Protein AF-A0A2V9TYP1-F1 (afdb_monomer)

Mean predicted aligned error: 14.92 Å

Sequence (91 aa):
MQPKNKPEQEDCRKYAWTRIVRTAVSGSLVTFILVGYAHGQEASEYQVKAAYLYNFAKSAQWPPQILQDGTAPLVIGIFGGDEDFVDILKD

Radius of gyration: 31.79 Å; Cα contacts (8 Å, |Δi|>4): 13; chains: 1; bounding box: 103×21×31 Å

pLDDT: mean 76.1, std 14.1, range [48.5, 93.69]

Secondary structure (DSSP, 8-state):
------SHHHHHHHHHHHHHHHHHHHHHHHHHHHHTT-------HHHHHHHHHHHHHHHS---TTTS-TTTSPP----SS--HHHHHHHH-

Structure (mmCIF, N/CA/C/O backbone):
data_AF-A0A2V9TYP1-F1
#
_entry.id   AF-A0A2V9TYP1-F1
#
loop_
_atom_site.group_PDB
_atom_site.id
_atom_site.type_symbol
_atom_site.label_atom_id
_atom_site.label_alt_id
_atom_site.label_comp_id
_atom_site.label_asym_id
_atom_site.label_entity_id
_atom_site.label_seq_id
_atom_site.pdbx_PDB_ins_code
_atom_site.Cartn_x
_atom_site.Cartn_y
_atom_site.Cartn_z
_atom_site.occupancy
_atom_sit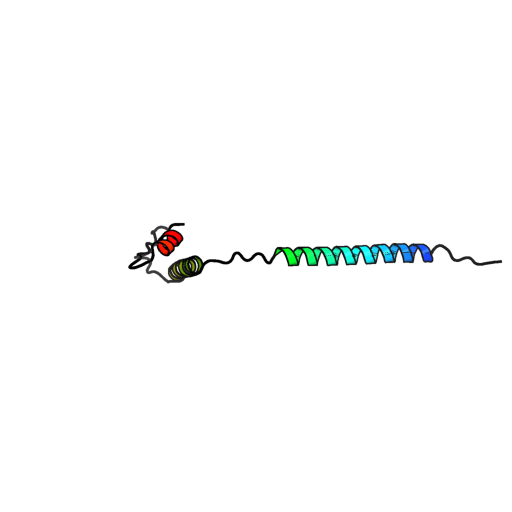e.B_iso_or_equiv
_atom_site.auth_seq_id
_atom_site.auth_comp_id
_atom_site.auth_asym_id
_atom_site.auth_atom_id
_atom_site.pdbx_PDB_model_num
ATOM 1 N N . MET A 1 1 ? 84.849 3.559 -2.927 1.00 50.81 1 MET A N 1
ATOM 2 C CA . MET A 1 1 ? 84.024 4.758 -2.668 1.00 50.81 1 MET A CA 1
ATOM 3 C C . MET A 1 1 ? 82.903 4.801 -3.707 1.00 50.81 1 MET A C 1
ATOM 5 O O . MET A 1 1 ? 83.178 5.175 -4.832 1.00 50.81 1 MET A O 1
ATOM 9 N N . GLN A 1 2 ? 81.704 4.308 -3.382 1.00 48.50 2 GLN A N 1
ATOM 10 C CA . GLN A 1 2 ? 80.432 4.479 -4.116 1.00 48.50 2 GLN A CA 1
ATOM 11 C C . GLN A 1 2 ? 79.290 4.015 -3.181 1.00 48.50 2 GLN A C 1
ATOM 13 O O . GLN A 1 2 ? 79.572 3.309 -2.209 1.00 48.50 2 GLN A O 1
ATOM 18 N N . PRO A 1 3 ? 78.049 4.495 -3.353 1.00 50.69 3 PRO A N 1
ATOM 19 C CA . PRO A 1 3 ? 77.387 5.262 -2.316 1.00 50.69 3 PRO A CA 1
ATOM 20 C C . PRO A 1 3 ? 76.395 4.424 -1.512 1.00 50.69 3 PRO A C 1
ATOM 22 O O . PRO A 1 3 ? 75.685 3.554 -2.013 1.00 50.69 3 PRO A O 1
ATOM 25 N N . LYS A 1 4 ? 76.338 4.746 -0.224 1.00 56.97 4 LYS A N 1
ATOM 26 C CA . LYS A 1 4 ? 75.334 4.281 0.723 1.00 56.97 4 LYS A CA 1
ATOM 27 C C . LYS A 1 4 ? 74.033 5.024 0.444 1.00 56.97 4 LYS A C 1
ATOM 29 O O . LYS A 1 4 ? 73.999 6.219 0.683 1.00 56.97 4 LYS A O 1
ATOM 34 N N . ASN A 1 5 ? 73.013 4.322 -0.052 1.00 64.62 5 ASN A N 1
ATOM 35 C CA . ASN A 1 5 ? 71.589 4.658 0.093 1.00 64.62 5 ASN A CA 1
ATOM 36 C C . ASN A 1 5 ? 70.736 3.453 -0.339 1.00 64.62 5 ASN A C 1
ATOM 38 O O . ASN A 1 5 ? 70.396 3.312 -1.510 1.00 64.62 5 ASN A O 1
ATOM 42 N N . LYS A 1 6 ? 70.421 2.548 0.597 1.00 56.75 6 LYS A N 1
ATOM 43 C CA . LYS A 1 6 ? 69.423 1.484 0.375 1.00 56.75 6 LYS A CA 1
ATOM 44 C C . LYS A 1 6 ? 68.814 0.962 1.688 1.00 56.75 6 LYS A C 1
ATOM 46 O O . LYS A 1 6 ? 69.113 -0.148 2.113 1.00 56.75 6 LYS A O 1
ATOM 51 N N . PRO A 1 7 ? 68.049 1.807 2.394 1.00 54.91 7 PRO A N 1
ATOM 52 C CA . PRO A 1 7 ? 66.835 1.287 3.038 1.00 54.91 7 PRO A CA 1
ATOM 53 C C . PRO A 1 7 ? 65.571 2.110 2.726 1.00 54.91 7 PRO A C 1
ATOM 55 O O . PRO A 1 7 ? 64.492 1.547 2.599 1.00 54.91 7 PRO A O 1
ATOM 58 N N . GLU A 1 8 ? 65.696 3.416 2.479 1.00 56.47 8 GLU A N 1
ATOM 59 C CA . GLU A 1 8 ? 64.550 4.337 2.358 1.00 56.47 8 GLU A CA 1
ATOM 60 C C . GLU A 1 8 ? 63.700 4.118 1.085 1.00 56.47 8 GLU A C 1
ATOM 62 O O . GLU A 1 8 ? 62.484 4.307 1.070 1.00 56.47 8 GLU A O 1
ATOM 67 N N . GLN A 1 9 ? 64.328 3.644 0.006 1.00 57.03 9 GLN A N 1
ATOM 68 C CA . GLN A 1 9 ? 63.679 3.463 -1.297 1.00 57.03 9 GLN A CA 1
ATOM 69 C C . GLN A 1 9 ? 62.736 2.244 -1.345 1.00 57.03 9 GLN A C 1
ATOM 71 O O . GLN A 1 9 ? 61.765 2.233 -2.105 1.00 57.03 9 GLN A O 1
ATOM 76 N N . GLU A 1 10 ? 63.004 1.206 -0.548 1.00 60.84 10 GLU A N 1
ATOM 77 C CA . GLU A 1 10 ? 62.174 -0.006 -0.527 1.00 60.84 10 GLU A CA 1
ATOM 78 C C . GLU A 1 10 ? 60.906 0.179 0.307 1.00 60.84 10 GLU A C 1
ATOM 80 O O . GLU A 1 10 ? 59.853 -0.354 -0.056 1.00 60.84 10 GLU A O 1
ATOM 85 N N . ASP A 1 11 ? 60.985 0.976 1.371 1.00 64.69 11 ASP A N 1
ATOM 86 C CA . ASP A 1 11 ? 59.862 1.233 2.268 1.00 64.69 11 ASP A CA 1
ATOM 87 C C . ASP A 1 11 ? 58.843 2.185 1.635 1.00 64.69 11 ASP A C 1
ATOM 89 O O . ASP A 1 11 ? 57.652 1.879 1.650 1.00 64.69 11 ASP A O 1
ATOM 93 N N . CYS A 1 12 ? 59.280 3.244 0.940 1.00 56.53 12 CYS A N 1
ATOM 94 C CA . CYS A 1 12 ? 58.385 4.101 0.149 1.00 56.53 12 CYS A CA 1
ATOM 95 C C . CYS A 1 12 ? 57.626 3.320 -0.936 1.00 56.53 12 CYS A C 1
ATOM 97 O O . CYS A 1 12 ? 56.437 3.554 -1.148 1.00 56.53 12 CYS A O 1
ATOM 99 N N . ARG A 1 13 ? 58.275 2.347 -1.592 1.00 64.19 13 ARG A N 1
ATOM 100 C CA . ARG A 1 13 ? 57.649 1.504 -2.626 1.00 64.19 13 ARG A CA 1
ATOM 101 C C . ARG A 1 13 ? 56.595 0.562 -2.040 1.00 64.19 13 ARG A C 1
ATOM 103 O O . ARG A 1 13 ? 55.519 0.426 -2.617 1.00 64.19 13 ARG A O 1
ATOM 110 N N . LYS A 1 14 ? 56.874 -0.053 -0.885 1.00 65.62 14 LYS A N 1
ATOM 111 C CA . LYS A 1 14 ? 55.918 -0.914 -0.168 1.00 65.62 14 LYS A CA 1
ATOM 112 C C . LYS A 1 14 ? 54.742 -0.097 0.367 1.00 65.62 14 LYS A C 1
ATOM 114 O O . LYS A 1 14 ? 53.597 -0.469 0.145 1.00 65.62 14 LYS A O 1
ATOM 119 N N . TYR A 1 15 ? 55.013 1.051 0.988 1.00 61.78 15 TYR A N 1
ATOM 120 C CA . TYR A 1 15 ? 53.986 1.924 1.558 1.00 61.78 15 TYR A CA 1
ATOM 121 C C . TYR A 1 15 ? 53.090 2.551 0.477 1.00 61.78 15 TYR A C 1
ATOM 123 O O . TYR A 1 15 ? 51.877 2.651 0.661 1.00 61.78 15 TYR A O 1
ATOM 131 N N . ALA A 1 16 ? 53.657 2.911 -0.680 1.00 65.62 16 ALA A N 1
ATOM 132 C CA . ALA A 1 16 ? 52.902 3.382 -1.840 1.00 65.62 16 ALA A CA 1
ATOM 133 C C . ALA A 1 16 ? 51.993 2.288 -2.424 1.00 65.62 16 ALA A C 1
ATOM 135 O O . ALA A 1 16 ? 50.831 2.559 -2.727 1.00 65.62 16 ALA A O 1
ATOM 136 N N . TRP A 1 17 ? 52.475 1.044 -2.516 1.00 64.50 17 TRP A N 1
ATOM 137 C CA . TRP A 1 17 ? 51.688 -0.078 -3.035 1.00 64.50 17 TRP A CA 1
ATOM 138 C C . TRP A 1 17 ? 50.521 -0.438 -2.103 1.00 64.50 17 TRP A C 1
ATOM 140 O O . TRP A 1 17 ? 49.386 -0.568 -2.557 1.00 64.50 17 TRP A O 1
ATOM 150 N N . THR A 1 18 ? 50.742 -0.459 -0.783 1.00 63.44 18 THR A N 1
ATOM 151 C CA . THR A 1 18 ? 49.674 -0.698 0.205 1.00 63.44 18 THR A CA 1
ATOM 152 C C . THR A 1 18 ? 48.618 0.413 0.206 1.00 63.44 18 THR A C 1
ATOM 154 O O . THR A 1 18 ? 47.437 0.139 0.422 1.00 63.44 18 THR A O 1
ATOM 157 N N . ARG A 1 19 ? 49.010 1.669 -0.064 1.00 59.91 19 ARG A N 1
ATOM 158 C CA . ARG A 1 19 ? 48.075 2.802 -0.185 1.00 59.91 19 ARG A CA 1
ATOM 159 C C . ARG A 1 19 ? 47.210 2.706 -1.439 1.00 59.91 19 ARG A C 1
ATOM 161 O O . ARG A 1 19 ? 46.004 2.8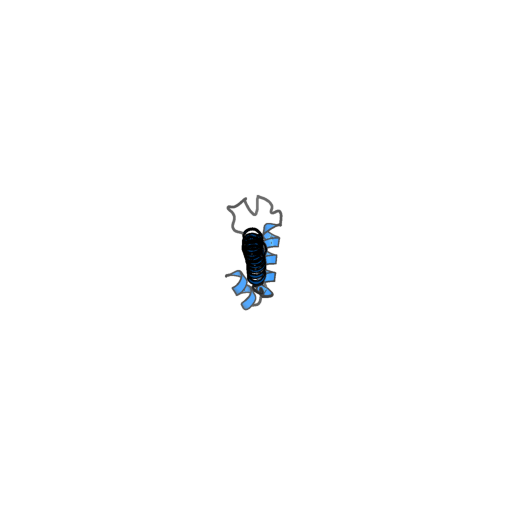91 -1.321 1.00 59.91 19 ARG A O 1
ATOM 168 N N . ILE A 1 20 ? 47.798 2.368 -2.588 1.00 63.16 20 ILE A N 1
ATOM 169 C CA . ILE A 1 20 ? 47.072 2.234 -3.862 1.00 63.16 20 ILE A CA 1
ATOM 170 C C . ILE A 1 20 ? 46.091 1.055 -3.816 1.00 63.16 20 ILE A C 1
ATOM 172 O O . ILE A 1 20 ? 44.941 1.195 -4.228 1.00 63.16 20 ILE A O 1
ATOM 176 N N . VAL A 1 21 ? 46.504 -0.086 -3.251 1.00 64.69 21 VAL A N 1
ATOM 177 C CA . VAL A 1 21 ? 45.630 -1.262 -3.101 1.00 64.69 21 VAL A CA 1
ATOM 178 C C . VAL A 1 21 ? 44.466 -0.962 -2.149 1.00 64.69 21 VAL A C 1
ATOM 180 O O . VAL A 1 21 ? 43.324 -1.285 -2.464 1.00 64.69 21 VAL A O 1
ATOM 183 N N . ARG A 1 22 ? 44.703 -0.269 -1.023 1.00 59.44 22 ARG A N 1
ATOM 184 C CA . ARG A 1 22 ? 43.627 0.130 -0.092 1.00 59.44 22 ARG A CA 1
ATOM 185 C C . ARG A 1 22 ? 42.611 1.082 -0.718 1.00 59.44 22 ARG A C 1
ATOM 187 O O . ARG A 1 22 ? 41.419 0.885 -0.505 1.00 59.44 22 ARG A O 1
ATOM 194 N N . THR A 1 23 ? 43.054 2.089 -1.473 1.00 60.53 23 THR A N 1
ATOM 195 C CA . THR A 1 23 ? 42.132 3.039 -2.120 1.00 60.53 23 THR A CA 1
ATOM 196 C C . THR A 1 23 ? 41.360 2.399 -3.272 1.00 60.53 23 THR A C 1
ATOM 198 O O . THR A 1 23 ? 40.189 2.713 -3.469 1.00 60.53 23 THR A O 1
ATOM 201 N N . ALA A 1 24 ? 41.978 1.467 -4.004 1.00 62.50 24 ALA A N 1
ATOM 202 C CA . ALA A 1 24 ? 41.307 0.725 -5.069 1.00 62.50 24 ALA A CA 1
ATOM 203 C C . ALA A 1 24 ? 40.230 -0.230 -4.520 1.00 62.50 24 ALA A C 1
ATOM 205 O O . ALA A 1 24 ? 39.126 -0.286 -5.058 1.00 62.50 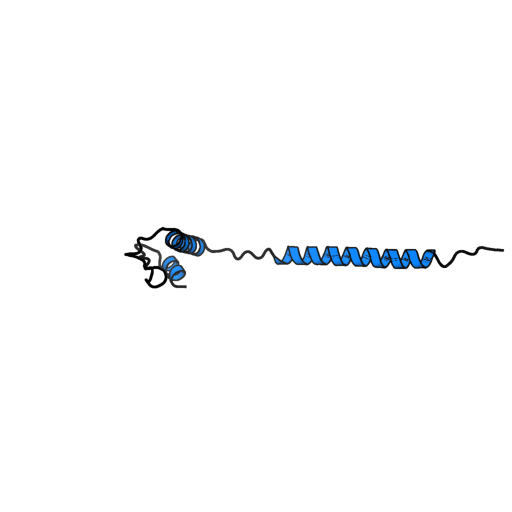24 ALA A O 1
ATOM 206 N N . VAL A 1 25 ? 40.508 -0.929 -3.413 1.00 63.19 25 VAL A N 1
ATOM 207 C CA . VAL A 1 25 ? 39.542 -1.834 -2.765 1.00 63.19 25 VAL A CA 1
ATOM 208 C C . VAL A 1 25 ? 38.354 -1.065 -2.179 1.00 63.19 25 VAL A C 1
ATOM 210 O O . VAL A 1 25 ? 37.213 -1.488 -2.362 1.00 63.19 25 VAL A O 1
ATOM 213 N N .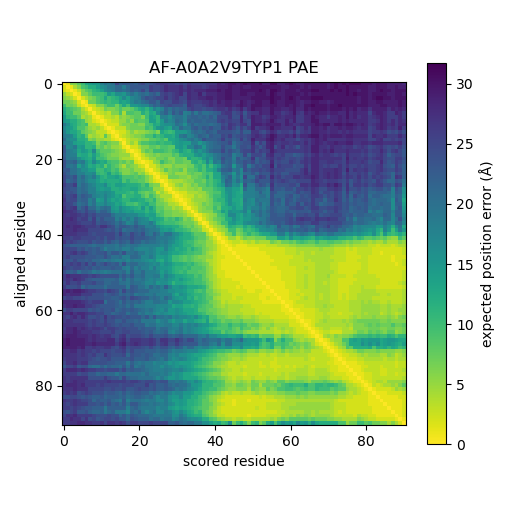 SER A 1 26 ? 38.583 0.088 -1.535 1.00 63.16 26 SER A N 1
ATOM 214 C CA . SER A 1 26 ? 37.485 0.905 -0.998 1.00 63.16 26 SER A CA 1
ATOM 215 C C . SER A 1 26 ? 36.625 1.529 -2.097 1.00 63.16 26 SER A C 1
ATOM 217 O O . SER A 1 26 ? 35.407 1.576 -1.957 1.00 63.16 26 SER A O 1
ATOM 219 N N . GLY A 1 27 ? 37.241 1.981 -3.197 1.00 63.59 27 GLY A N 1
ATOM 220 C CA . GLY A 1 27 ? 36.508 2.491 -4.358 1.00 63.59 27 GLY A CA 1
ATOM 221 C C . GLY A 1 27 ? 35.632 1.410 -4.995 1.00 63.59 27 GLY A C 1
ATOM 222 O O . GLY A 1 27 ? 34.455 1.645 -5.245 1.00 63.59 27 GLY A O 1
ATOM 223 N N . SER A 1 28 ? 36.180 0.202 -5.154 1.00 66.25 28 SER A N 1
ATOM 224 C CA . SER A 1 28 ? 35.467 -0.947 -5.723 1.00 66.25 28 SER A CA 1
ATOM 225 C C . SER A 1 28 ? 34.258 -1.366 -4.874 1.00 66.25 28 SER A C 1
ATOM 227 O O . SER A 1 28 ? 33.172 -1.571 -5.410 1.00 66.25 28 SER A O 1
ATOM 229 N N . LEU A 1 29 ? 34.390 -1.400 -3.541 1.00 66.81 29 LEU A N 1
ATOM 230 C CA . LEU A 1 29 ? 33.287 -1.756 -2.639 1.00 66.81 29 LEU A CA 1
ATOM 231 C C . LEU A 1 29 ? 32.101 -0.779 -2.743 1.00 66.81 29 LEU A C 1
ATOM 233 O O . LEU A 1 29 ? 30.953 -1.212 -2.782 1.00 66.81 29 LEU A O 1
ATOM 237 N N . VAL A 1 30 ? 32.368 0.527 -2.840 1.00 69.62 30 VAL A N 1
ATOM 238 C CA . VAL A 1 30 ? 31.317 1.546 -3.023 1.00 69.62 30 VAL A CA 1
ATOM 239 C C . VAL A 1 30 ? 30.626 1.386 -4.380 1.00 69.62 30 VAL A C 1
ATOM 241 O O . VAL A 1 30 ? 29.406 1.509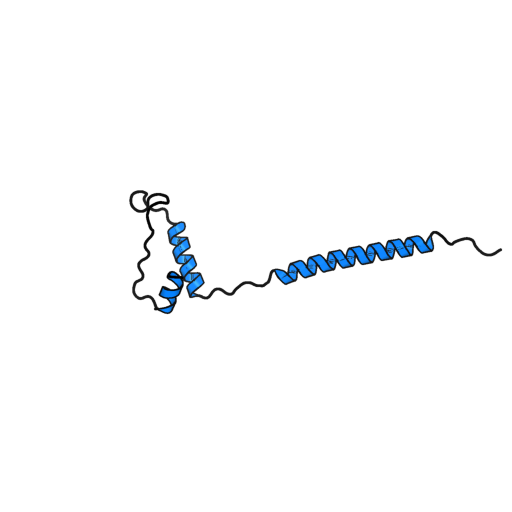 -4.466 1.00 69.62 30 VAL A O 1
ATOM 244 N N . THR A 1 31 ? 31.372 1.055 -5.437 1.00 64.31 31 THR A N 1
ATOM 245 C CA . THR A 1 31 ? 30.795 0.806 -6.767 1.00 64.31 31 THR A CA 1
ATOM 246 C C . THR A 1 31 ? 29.903 -0.440 -6.791 1.00 64.31 31 THR A C 1
ATOM 248 O O . THR A 1 31 ? 28.816 -0.387 -7.360 1.00 64.31 31 THR A O 1
ATOM 251 N N . PHE A 1 32 ? 30.298 -1.531 -6.128 1.00 65.50 32 PHE A N 1
ATOM 252 C CA . PHE A 1 32 ? 29.463 -2.736 -6.017 1.00 65.50 32 PHE A CA 1
ATOM 253 C C . PHE A 1 32 ? 28.172 -2.494 -5.230 1.00 65.50 32 PHE A C 1
ATOM 255 O O . PHE A 1 32 ? 27.118 -3.001 -5.606 1.00 65.50 32 PHE A O 1
ATOM 262 N N . ILE A 1 33 ? 28.246 -1.686 -4.171 1.00 68.06 33 ILE A N 1
ATOM 263 C CA . ILE A 1 33 ? 27.083 -1.300 -3.371 1.00 68.06 33 ILE A CA 1
ATOM 264 C C . ILE A 1 33 ? 26.088 -0.499 -4.231 1.00 68.06 33 ILE A C 1
ATOM 266 O O . ILE A 1 33 ? 24.905 -0.810 -4.222 1.00 68.06 33 ILE A O 1
ATOM 270 N N . LEU A 1 34 ? 26.547 0.454 -5.051 1.00 61.38 34 LEU A N 1
ATOM 271 C CA . LEU A 1 34 ? 25.662 1.277 -5.893 1.00 61.38 34 LEU A CA 1
ATOM 272 C C . LEU A 1 34 ? 24.960 0.500 -7.022 1.00 61.38 34 LEU A C 1
ATOM 274 O O . LEU A 1 34 ? 23.813 0.807 -7.339 1.00 61.38 34 LEU A O 1
ATOM 278 N N . VAL A 1 35 ? 25.606 -0.512 -7.608 1.00 63.69 35 VAL A N 1
ATOM 279 C CA . VAL A 1 35 ? 25.013 -1.332 -8.686 1.00 63.69 35 VAL A CA 1
ATOM 280 C C . VAL A 1 35 ? 23.893 -2.249 -8.169 1.00 63.69 35 VAL A C 1
ATOM 282 O O . VAL A 1 35 ? 22.965 -2.559 -8.911 1.00 63.69 35 VAL A O 1
ATOM 285 N N . GLY A 1 36 ? 23.926 -2.643 -6.891 1.00 61.62 36 GLY A N 1
ATOM 286 C CA . GLY A 1 36 ? 22.940 -3.554 -6.296 1.00 61.62 36 GLY A CA 1
ATOM 287 C C . GLY A 1 36 ? 21.582 -2.936 -5.935 1.00 61.62 36 GLY A C 1
ATOM 288 O O . GLY A 1 36 ? 20.656 -3.680 -5.628 1.00 61.62 36 GLY A O 1
ATOM 289 N N . TYR A 1 37 ? 21.432 -1.606 -5.961 1.00 61.78 37 TYR A N 1
ATOM 290 C CA . TYR A 1 37 ? 20.196 -0.937 -5.515 1.00 61.78 37 TYR A CA 1
ATOM 291 C C . TYR A 1 37 ? 19.172 -0.656 -6.620 1.00 61.78 37 TYR A C 1
ATOM 293 O O . TYR A 1 37 ? 18.074 -0.192 -6.324 1.00 61.78 37 TYR A O 1
ATOM 301 N N . ALA A 1 38 ? 19.493 -0.922 -7.887 1.00 58.28 38 ALA A N 1
ATOM 302 C CA . ALA A 1 38 ? 18.672 -0.486 -9.019 1.00 58.28 38 ALA A CA 1
ATOM 303 C C . ALA A 1 38 ? 17.705 -1.557 -9.560 1.00 58.28 38 ALA A C 1
ATOM 305 O O . ALA A 1 38 ? 17.401 -1.565 -10.748 1.00 58.28 38 ALA A O 1
ATOM 306 N N . HIS A 1 39 ? 17.204 -2.458 -8.712 1.00 60.00 39 HIS A N 1
ATOM 307 C CA . HIS A 1 39 ? 16.099 -3.355 -9.067 1.00 60.00 39 HIS A CA 1
ATOM 308 C C . HIS A 1 39 ? 14.806 -2.842 -8.424 1.00 60.00 39 HIS A C 1
ATOM 310 O O . HIS A 1 39 ? 14.357 -3.338 -7.394 1.00 60.00 39 HIS A O 1
ATOM 316 N N . GLY A 1 40 ? 14.226 -1.799 -9.018 1.00 62.59 40 GLY A N 1
ATOM 317 C CA . GLY A 1 40 ? 12.844 -1.426 -8.737 1.00 62.59 40 GLY A CA 1
ATOM 318 C C . GLY A 1 40 ? 11.928 -2.398 -9.468 1.00 62.59 40 GLY A C 1
ATOM 319 O O . GLY A 1 40 ? 11.969 -2.466 -10.693 1.00 62.59 40 GLY A O 1
ATOM 320 N N . GLN A 1 41 ? 11.138 -3.176 -8.735 1.00 71.12 41 GLN A N 1
ATOM 321 C CA . GLN A 1 41 ? 10.101 -3.998 -9.348 1.00 71.12 41 GLN A CA 1
ATOM 322 C C . GLN A 1 41 ? 9.031 -3.047 -9.896 1.00 71.12 41 GLN A C 1
ATOM 324 O O . GLN A 1 41 ? 8.444 -2.282 -9.129 1.00 71.12 41 GLN A O 1
ATOM 329 N N . GLU A 1 42 ? 8.829 -3.036 -11.214 1.00 82.25 42 GLU A N 1
ATOM 330 C CA . GLU A 1 42 ? 7.772 -2.226 -11.818 1.00 82.25 42 GLU A CA 1
ATOM 331 C C . GLU A 1 42 ? 6.421 -2.760 -11.338 1.00 82.25 42 GLU A C 1
ATOM 333 O O . GLU A 1 42 ? 6.036 -3.890 -11.638 1.00 82.25 42 GLU A O 1
ATOM 338 N N . ALA A 1 43 ? 5.724 -1.956 -10.536 1.00 87.44 43 ALA A N 1
ATOM 339 C CA . ALA A 1 43 ? 4.360 -2.256 -10.142 1.00 87.44 43 ALA A CA 1
ATOM 340 C C . ALA A 1 43 ? 3.435 -1.999 -11.334 1.00 87.44 43 ALA A C 1
ATOM 342 O O . ALA A 1 43 ? 3.532 -0.963 -11.996 1.00 87.44 43 ALA A O 1
ATOM 343 N N . SER A 1 44 ? 2.514 -2.926 -11.585 1.00 92.25 44 SER A N 1
ATOM 344 C CA . SER A 1 44 ? 1.462 -2.711 -12.576 1.00 92.25 44 SER A CA 1
ATOM 345 C C . SER A 1 44 ? 0.562 -1.539 -12.173 1.00 92.25 44 SER A C 1
ATOM 347 O O . SER A 1 44 ? 0.433 -1.194 -10.995 1.00 92.25 44 SER A O 1
ATOM 349 N N . GLU A 1 45 ? -0.126 -0.949 -13.150 1.00 92.44 45 GLU A N 1
ATOM 350 C CA . GLU A 1 45 ? -1.091 0.124 -12.899 1.00 92.44 45 GLU A CA 1
ATOM 351 C C . GLU A 1 45 ? -2.156 -0.283 -11.865 1.00 92.44 45 GLU A C 1
ATOM 353 O O . GLU A 1 45 ? -2.504 0.506 -10.984 1.00 92.44 45 GLU A O 1
ATOM 358 N N . TYR A 1 46 ? -2.640 -1.527 -11.929 1.00 93.62 46 TYR A N 1
ATOM 359 C CA . TYR A 1 46 ? -3.623 -2.061 -10.986 1.00 93.62 46 TYR A CA 1
ATOM 360 C C . TYR A 1 46 ? -3.063 -2.211 -9.573 1.00 93.62 46 TYR A C 1
ATOM 362 O O . TYR A 1 46 ? -3.734 -1.806 -8.625 1.00 93.62 46 TYR A O 1
ATOM 370 N N . GLN A 1 47 ? -1.819 -2.667 -9.415 1.00 93.25 47 GLN A N 1
ATOM 371 C CA . GLN A 1 47 ? -1.161 -2.707 -8.104 1.00 93.25 47 GLN A CA 1
ATOM 372 C C . GLN A 1 47 ? -1.014 -1.306 -7.505 1.00 93.25 47 GLN A C 1
ATOM 374 O O . GLN A 1 47 ? -1.288 -1.098 -6.322 1.00 93.25 47 GLN A O 1
ATOM 379 N N . VAL A 1 48 ? -0.638 -0.320 -8.325 1.00 93.69 48 VAL A N 1
ATOM 380 C CA . VAL A 1 48 ? -0.541 1.075 -7.878 1.00 93.69 48 VAL A CA 1
ATOM 381 C C . VAL A 1 48 ? -1.913 1.585 -7.433 1.00 93.69 48 VAL A C 1
ATOM 383 O O . VAL A 1 48 ? -2.045 2.117 -6.331 1.00 93.69 48 VAL A O 1
ATOM 386 N N . LYS A 1 49 ? -2.958 1.384 -8.241 1.00 93.12 49 LYS A N 1
ATOM 387 C CA . LYS A 1 49 ? -4.333 1.798 -7.913 1.00 93.12 49 LYS A CA 1
ATOM 388 C C . LYS A 1 49 ? -4.869 1.125 -6.642 1.00 93.12 49 LYS A C 1
ATOM 390 O O . LYS A 1 49 ? -5.463 1.810 -5.809 1.00 93.12 49 LYS A O 1
ATOM 395 N N . ALA A 1 50 ? -4.626 -0.172 -6.460 1.00 92.81 50 ALA A N 1
ATOM 396 C CA . ALA A 1 50 ? -5.007 -0.910 -5.255 1.00 92.81 50 ALA A CA 1
ATOM 397 C C . ALA A 1 50 ? -4.309 -0.355 -4.001 1.00 92.81 50 ALA A C 1
ATOM 399 O O . ALA A 1 50 ? -4.958 -0.091 -2.985 1.00 92.81 50 ALA A O 1
ATOM 400 N N . ALA A 1 51 ? -3.006 -0.067 -4.094 1.00 93.06 51 ALA A N 1
ATOM 401 C CA . ALA A 1 51 ? -2.255 0.549 -3.003 1.00 93.06 51 ALA A CA 1
ATOM 402 C C . ALA A 1 51 ? -2.798 1.941 -2.634 1.00 93.06 51 ALA A C 1
ATOM 404 O O . ALA A 1 51 ? -2.878 2.287 -1.453 1.00 93.06 51 ALA A O 1
ATOM 405 N N . TYR A 1 52 ? -3.211 2.738 -3.624 1.00 93.38 52 TYR A N 1
ATOM 406 C CA . TYR A 1 52 ? -3.866 4.025 -3.376 1.00 93.38 52 TYR A CA 1
ATOM 407 C C . TYR A 1 52 ? -5.179 3.868 -2.609 1.00 93.38 52 TYR A C 1
ATOM 409 O O . TYR A 1 52 ? -5.393 4.587 -1.635 1.00 93.38 52 TYR A O 1
ATOM 417 N N . LEU A 1 53 ? -6.030 2.915 -2.995 1.00 92.31 53 LEU A N 1
ATOM 418 C CA . LEU A 1 53 ? -7.300 2.659 -2.313 1.00 92.31 53 LEU A CA 1
ATOM 419 C C . LEU A 1 53 ? -7.094 2.299 -0.833 1.00 92.31 53 LEU A C 1
ATOM 421 O O . LEU A 1 53 ? -7.748 2.873 0.041 1.00 92.31 53 LEU A O 1
ATOM 425 N N . TYR A 1 54 ? -6.130 1.419 -0.548 1.00 89.94 54 TYR A N 1
ATOM 426 C CA . TYR A 1 54 ? -5.756 1.067 0.821 1.00 89.94 54 TYR A CA 1
ATOM 427 C C . TYR A 1 54 ? -5.237 2.279 1.608 1.00 89.94 54 TYR A C 1
ATOM 429 O O . TYR A 1 54 ? -5.660 2.527 2.739 1.00 89.94 54 TYR A O 1
ATOM 437 N N . ASN A 1 55 ? -4.355 3.079 1.001 1.00 92.75 55 ASN A N 1
ATOM 438 C CA . ASN A 1 55 ? -3.808 4.271 1.644 1.00 92.75 55 ASN A CA 1
ATOM 439 C C . ASN A 1 55 ? -4.881 5.323 1.930 1.00 92.75 55 ASN A C 1
ATOM 441 O O . ASN A 1 55 ? -4.855 5.928 2.997 1.00 92.75 55 ASN A O 1
ATOM 445 N N . PHE A 1 56 ? -5.858 5.511 1.042 1.00 92.25 56 PHE A N 1
ATOM 446 C CA . PHE A 1 56 ? -6.975 6.416 1.306 1.00 92.25 56 PHE A CA 1
ATOM 447 C C . PHE A 1 56 ? -7.816 5.950 2.486 1.00 92.25 56 PHE A C 1
ATOM 449 O O . PHE A 1 56 ? -8.124 6.757 3.361 1.00 92.25 56 PHE A O 1
ATOM 456 N N . ALA A 1 57 ? -8.131 4.656 2.561 1.00 89.56 57 ALA A N 1
ATOM 457 C CA . ALA A 1 57 ? -8.867 4.128 3.699 1.00 89.56 57 ALA A CA 1
ATOM 458 C C . ALA A 1 57 ? -8.072 4.239 5.011 1.00 89.56 57 ALA A C 1
ATOM 460 O O . ALA A 1 57 ? -8.651 4.543 6.048 1.00 89.56 57 ALA A O 1
ATOM 461 N N . LYS A 1 58 ? -6.748 4.062 4.969 1.00 86.12 58 LYS A N 1
ATOM 462 C CA . LYS A 1 58 ? -5.864 4.229 6.133 1.00 86.12 58 LYS A CA 1
ATOM 463 C C . LYS A 1 58 ? -5.723 5.687 6.582 1.00 86.12 58 LYS A C 1
ATOM 465 O O . LYS A 1 58 ? -5.630 5.953 7.775 1.00 86.12 58 LYS A O 1
ATOM 470 N N . SER A 1 59 ? -5.624 6.619 5.639 1.00 90.00 59 SER A N 1
ATOM 471 C CA . SER A 1 59 ? -5.413 8.044 5.921 1.00 90.00 59 SER A CA 1
ATOM 472 C C . SER A 1 59 ? -6.705 8.797 6.228 1.00 90.00 59 SER A C 1
ATOM 474 O O . SER A 1 59 ? -6.647 9.929 6.707 1.00 90.00 59 SER A O 1
ATOM 476 N N . ALA A 1 60 ? -7.863 8.200 5.955 1.00 89.31 60 ALA A N 1
ATOM 477 C CA . ALA A 1 60 ? -9.147 8.756 6.338 1.00 89.31 60 ALA A CA 1
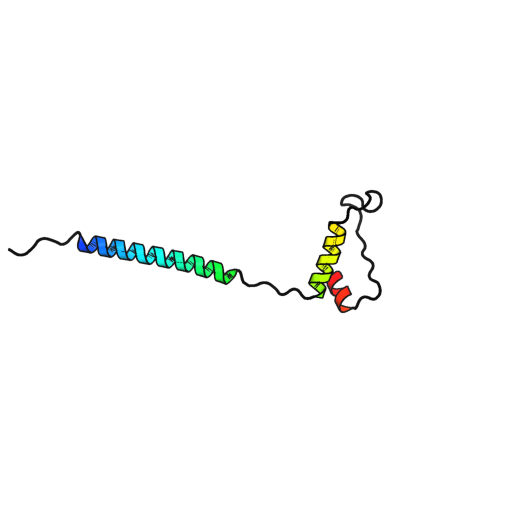ATOM 478 C C . ALA A 1 60 ? -9.355 8.670 7.857 1.00 89.31 60 ALA A C 1
ATOM 480 O O . ALA A 1 60 ? -9.086 7.650 8.489 1.00 89.31 60 ALA A O 1
ATOM 481 N N . GLN A 1 61 ? -9.895 9.740 8.441 1.00 89.50 61 GLN A N 1
ATOM 482 C CA . GLN A 1 61 ? -10.386 9.707 9.813 1.00 89.50 61 GLN A CA 1
ATOM 483 C C . GLN A 1 61 ? -11.792 9.103 9.816 1.00 89.50 61 GLN A C 1
ATOM 485 O O . GLN A 1 61 ? -12.757 9.758 9.419 1.00 89.50 61 GLN A O 1
ATOM 490 N N . TRP A 1 62 ? -11.915 7.863 10.280 1.00 88.00 62 TRP A N 1
ATOM 491 C CA . TRP A 1 62 ? -13.213 7.213 10.431 1.00 88.00 62 TRP A CA 1
ATOM 492 C C . TRP A 1 62 ? -13.854 7.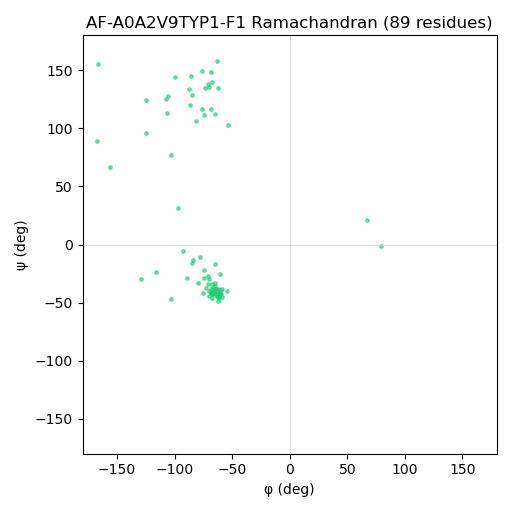569 11.776 1.00 88.00 62 TRP A C 1
ATOM 494 O O . TRP A 1 62 ? -13.149 7.706 12.782 1.00 88.00 62 TRP A O 1
ATOM 504 N N . PRO A 1 63 ? -15.189 7.713 11.839 1.00 88.44 63 PRO A N 1
ATOM 505 C CA . PRO A 1 63 ? -15.879 7.813 13.113 1.00 88.44 63 PRO A CA 1
ATOM 506 C C . PRO A 1 63 ? -15.684 6.518 13.922 1.00 88.44 63 PRO A C 1
ATOM 508 O O . PRO A 1 63 ? -15.902 5.430 13.380 1.00 88.44 63 PRO A O 1
ATOM 511 N N . PRO A 1 64 ? -15.376 6.603 15.228 1.00 85.06 64 PRO A N 1
ATOM 512 C CA . PRO A 1 64 ? -15.084 5.428 16.060 1.00 85.06 64 PRO A CA 1
ATOM 513 C C . PRO A 1 64 ? -16.289 4.488 16.232 1.00 85.06 64 PRO A C 1
ATOM 515 O O . PRO A 1 64 ? -16.144 3.332 16.616 1.00 85.06 64 PRO A O 1
ATOM 518 N N . GLN A 1 65 ? -17.498 4.975 15.942 1.00 87.12 65 GLN A N 1
ATOM 519 C CA . GLN A 1 65 ? -18.736 4.190 15.959 1.00 87.12 65 GLN A CA 1
ATOM 520 C C . GLN A 1 65 ? -18.850 3.237 14.759 1.00 87.12 65 GLN A C 1
ATOM 522 O O . GLN A 1 65 ? -19.617 2.282 14.822 1.00 87.12 65 GLN A O 1
ATOM 527 N N . ILE A 1 66 ? -18.128 3.521 13.668 1.00 85.75 66 ILE A N 1
ATOM 528 C CA . ILE A 1 66 ? -18.207 2.790 12.397 1.00 85.75 66 ILE A CA 1
ATOM 529 C C . ILE A 1 66 ? -17.013 1.849 12.244 1.00 85.75 66 ILE A C 1
ATOM 531 O O . ILE A 1 66 ? -17.192 0.679 11.919 1.00 85.75 66 ILE A O 1
ATOM 535 N N . LEU A 1 67 ? -15.805 2.348 12.511 1.00 86.00 67 LEU A N 1
ATOM 536 C CA . LEU A 1 67 ? -14.577 1.562 12.491 1.00 86.00 67 LEU A CA 1
ATOM 537 C C . LEU A 1 67 ? -13.896 1.724 13.849 1.00 86.00 67 LEU A C 1
ATOM 539 O O . LEU A 1 67 ? -13.231 2.725 14.103 1.00 86.00 67 LEU A O 1
ATOM 543 N N . GLN A 1 68 ? -14.135 0.764 14.742 1.00 79.19 68 GLN A N 1
ATOM 544 C CA . GLN A 1 68 ? -13.477 0.732 16.046 1.00 79.19 68 GLN A CA 1
ATOM 545 C C . GLN A 1 68 ? -11.986 0.448 15.867 1.00 79.19 68 GLN A C 1
ATOM 547 O O . GLN A 1 68 ? -11.612 -0.397 15.048 1.00 79.19 68 GLN A O 1
ATOM 552 N N . ASP A 1 69 ? -11.158 1.133 16.654 1.00 75.12 69 ASP A N 1
ATOM 553 C CA . ASP A 1 69 ? -9.701 1.072 16.571 1.00 75.12 69 ASP A CA 1
ATOM 554 C C . ASP A 1 69 ? -9.188 -0.378 16.646 1.00 75.12 69 ASP A C 1
ATOM 556 O O . ASP A 1 69 ? -9.126 -0.999 17.707 1.00 75.12 69 ASP A O 1
ATOM 560 N N . GLY A 1 70 ? -8.816 -0.924 15.484 1.00 69.56 70 GLY A N 1
ATOM 561 C CA . GLY A 1 70 ? -8.095 -2.191 15.344 1.00 69.56 70 GLY A CA 1
ATOM 562 C C . GLY A 1 70 ? -8.914 -3.481 15.457 1.00 69.56 70 GLY A C 1
ATOM 563 O O . GLY A 1 70 ? -8.330 -4.552 15.312 1.00 69.56 70 GLY A O 1
ATOM 564 N N . THR A 1 71 ? -10.228 -3.425 15.693 1.00 77.44 71 THR A N 1
ATOM 565 C CA . THR A 1 71 ? -11.068 -4.634 15.862 1.00 77.44 71 THR A CA 1
ATOM 566 C C . THR A 1 71 ? -12.139 -4.800 14.791 1.00 77.44 71 THR A C 1
ATOM 568 O O . THR A 1 71 ? -12.586 -5.920 14.542 1.00 77.44 71 THR A O 1
ATOM 571 N N . ALA A 1 72 ? -12.553 -3.708 14.147 1.00 84.81 72 ALA A N 1
ATOM 572 C CA . ALA A 1 72 ? -13.580 -3.744 13.118 1.00 84.81 72 ALA A CA 1
ATOM 573 C C . ALA A 1 72 ? -12.967 -4.023 11.729 1.00 84.81 72 ALA A C 1
ATOM 575 O O . ALA A 1 72 ? -11.971 -3.391 11.365 1.00 84.81 72 ALA A O 1
ATOM 576 N N . PRO A 1 73 ? -13.544 -4.940 10.930 1.00 86.56 73 PRO A N 1
ATOM 577 C CA . PRO A 1 73 ? -13.089 -5.171 9.565 1.00 86.56 73 PRO A CA 1
ATOM 578 C C . PRO A 1 73 ? -13.447 -3.981 8.663 1.00 86.56 73 PRO A C 1
ATOM 580 O O . PRO A 1 73 ? -14.577 -3.493 8.679 1.00 86.56 73 PRO A O 1
ATOM 583 N N . LEU A 1 74 ? -12.499 -3.549 7.828 1.00 86.12 74 LEU A N 1
ATOM 584 C CA . LEU A 1 74 ? -12.751 -2.602 6.743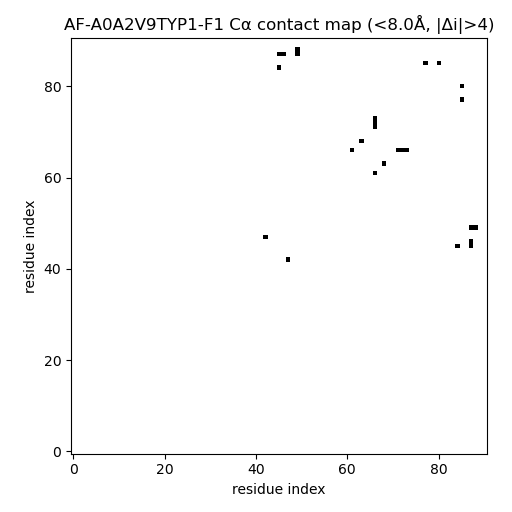 1.00 86.12 74 LEU A CA 1
ATOM 585 C C . LEU A 1 74 ? -13.205 -3.375 5.498 1.00 86.12 74 LEU A C 1
ATOM 587 O O . LEU A 1 74 ? -12.463 -4.207 4.981 1.00 86.12 74 LEU A O 1
ATOM 591 N N . VAL A 1 75 ? -14.408 -3.084 5.001 1.00 88.38 75 VAL A N 1
ATOM 592 C CA . VAL A 1 75 ? -14.968 -3.725 3.801 1.00 88.38 75 VAL A CA 1
ATOM 593 C C . VAL A 1 75 ? -14.960 -2.737 2.640 1.00 88.38 75 VAL A C 1
ATOM 595 O O . VAL A 1 75 ? -15.527 -1.651 2.740 1.00 88.38 75 VAL A O 1
ATOM 598 N N . ILE A 1 76 ? -14.343 -3.128 1.524 1.00 87.75 76 ILE A N 1
ATOM 599 C CA . ILE A 1 76 ? -14.279 -2.332 0.296 1.00 87.75 76 ILE A CA 1
ATOM 600 C C . ILE A 1 76 ? -15.211 -2.964 -0.740 1.00 87.75 76 ILE A C 1
ATOM 602 O O . ILE A 1 76 ? -14.981 -4.079 -1.199 1.00 87.75 76 ILE A O 1
ATOM 606 N N . GLY A 1 77 ? -16.280 -2.251 -1.096 1.00 89.94 77 GLY A N 1
ATOM 607 C CA . GLY A 1 77 ? -17.195 -2.660 -2.161 1.00 89.94 77 GLY A CA 1
ATOM 608 C C . GLY A 1 77 ? -16.692 -2.204 -3.528 1.00 89.94 77 GLY A C 1
ATOM 609 O O . GLY A 1 77 ? -16.408 -1.023 -3.715 1.00 89.94 77 GLY A O 1
ATOM 610 N N . ILE A 1 78 ? -16.617 -3.127 -4.488 1.00 88.94 78 ILE A N 1
ATOM 611 C CA . ILE A 1 78 ? -16.239 -2.836 -5.875 1.00 88.94 78 ILE A CA 1
ATOM 612 C C . ILE A 1 78 ? -17.501 -2.898 -6.735 1.00 88.94 78 ILE A C 1
ATOM 614 O O . ILE A 1 78 ? -18.231 -3.886 -6.701 1.00 88.94 78 ILE A O 1
ATOM 618 N N . PHE A 1 79 ? -17.757 -1.851 -7.518 1.00 91.62 79 PHE A N 1
ATOM 619 C CA . PHE A 1 79 ? -18.873 -1.804 -8.458 1.00 91.62 79 PHE A CA 1
ATOM 620 C C . PHE A 1 79 ? -18.359 -1.489 -9.863 1.00 91.62 79 PHE A C 1
ATOM 622 O O . PHE A 1 79 ? -17.677 -0.485 -10.052 1.00 91.62 79 PHE A O 1
ATOM 629 N N . GLY A 1 80 ? -18.680 -2.349 -10.836 1.00 87.69 80 GLY A N 1
ATOM 630 C CA . GLY A 1 80 ? -18.249 -2.184 -12.231 1.00 87.69 80 GLY A CA 1
ATOM 631 C C . GLY A 1 80 ? -16.740 -2.335 -12.462 1.00 87.69 80 GLY A C 1
ATOM 632 O O . GLY A 1 80 ? -16.231 -1.800 -13.443 1.00 87.69 80 GLY A O 1
ATOM 633 N N . GLY A 1 81 ? -16.023 -3.003 -11.553 1.00 81.06 81 GLY A N 1
ATOM 634 C CA . GLY A 1 81 ? -14.598 -3.300 -11.713 1.00 81.06 81 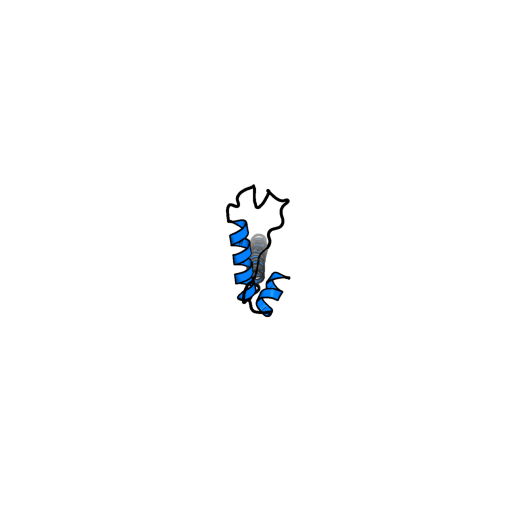GLY A CA 1
ATOM 635 C C . GLY A 1 81 ? -14.352 -4.448 -12.692 1.00 81.06 81 GLY A C 1
ATOM 636 O O . GLY A 1 81 ? -15.177 -5.353 -12.802 1.00 81.06 81 GLY A O 1
ATOM 637 N N . ASP A 1 82 ? -13.211 -4.391 -13.372 1.00 88.69 82 ASP A N 1
ATOM 638 C CA . ASP A 1 82 ? -12.683 -5.480 -14.197 1.00 88.69 82 ASP A CA 1
ATOM 639 C C . ASP A 1 82 ? -12.243 -6.670 -13.322 1.00 88.69 82 ASP A C 1
ATOM 641 O O . ASP A 1 82 ? -11.800 -6.465 -12.187 1.00 88.69 82 ASP A O 1
ATOM 645 N N . GLU A 1 83 ? -12.348 -7.896 -13.840 1.00 90.38 83 GLU A N 1
ATOM 646 C CA . GLU A 1 83 ? -11.990 -9.130 -13.125 1.00 90.38 83 GLU A CA 1
ATOM 647 C C . GLU A 1 83 ? -10.511 -9.115 -12.711 1.00 90.38 83 GLU A C 1
ATOM 649 O O . GLU A 1 83 ? -10.201 -9.368 -11.546 1.00 90.38 83 GLU A O 1
ATOM 654 N N . ASP A 1 84 ? -9.624 -8.667 -13.605 1.00 91.75 84 ASP A N 1
ATOM 655 C CA . ASP A 1 84 ? -8.183 -8.548 -13.347 1.00 91.75 84 ASP A CA 1
ATOM 656 C C . ASP A 1 84 ? -7.872 -7.594 -12.178 1.00 91.75 84 ASP A C 1
ATOM 658 O O . ASP A 1 84 ? -6.984 -7.844 -11.362 1.00 91.75 84 ASP A O 1
ATOM 662 N N . PHE A 1 85 ? -8.606 -6.481 -12.066 1.00 91.06 85 PHE A N 1
ATOM 663 C CA . PHE A 1 85 ? -8.417 -5.531 -10.966 1.00 91.06 85 PHE A CA 1
ATOM 664 C C . PHE A 1 85 ? -8.953 -6.086 -9.643 1.00 91.06 85 PHE A C 1
ATOM 666 O O . PHE A 1 85 ? -8.367 -5.854 -8.584 1.00 91.06 85 PHE A O 1
ATOM 673 N N . VAL A 1 86 ? -10.071 -6.814 -9.700 1.00 91.12 86 VAL A N 1
ATOM 674 C CA . VAL A 1 86 ? -10.658 -7.479 -8.534 1.00 91.12 86 VAL A CA 1
ATOM 675 C C . VAL A 1 86 ? -9.715 -8.552 -7.993 1.00 91.12 86 VAL A C 1
ATOM 677 O O . VAL A 1 86 ? -9.599 -8.676 -6.776 1.00 91.12 86 VAL A O 1
ATOM 680 N N . ASP A 1 87 ? -9.023 -9.292 -8.856 1.00 91.94 87 ASP A N 1
ATOM 681 C CA . ASP A 1 87 ? -8.069 -10.314 -8.423 1.00 91.94 87 ASP A CA 1
ATOM 682 C C . ASP A 1 87 ? -6.843 -9.704 -7.730 1.00 91.94 87 ASP A C 1
ATOM 684 O O . ASP A 1 87 ? -6.482 -10.157 -6.646 1.00 91.94 87 ASP A O 1
ATOM 688 N N . ILE A 1 88 ? -6.319 -8.574 -8.223 1.00 92.69 88 ILE A N 1
ATOM 689 C CA . ILE A 1 88 ? -5.246 -7.822 -7.540 1.00 92.69 88 ILE A CA 1
ATOM 690 C C . ILE A 1 88 ? -5.650 -7.330 -6.136 1.00 92.69 88 ILE A C 1
ATOM 692 O O . ILE A 1 88 ? -4.787 -7.101 -5.295 1.00 92.69 88 ILE A O 1
ATOM 696 N N . LEU A 1 89 ? -6.945 -7.138 -5.863 1.00 90.12 89 LEU A N 1
ATOM 697 C CA . LEU A 1 89 ? -7.435 -6.752 -4.532 1.00 90.12 89 LEU A CA 1
ATOM 698 C C . LEU A 1 89 ? -7.659 -7.942 -3.587 1.00 90.12 89 LEU A C 1
ATOM 700 O O . LEU A 1 89 ? -7.841 -7.721 -2.388 1.00 90.12 89 LEU A O 1
ATOM 704 N N . LYS A 1 90 ? -7.713 -9.171 -4.112 1.00 84.69 90 LYS A N 1
ATOM 705 C CA . LYS A 1 90 ? -7.840 -10.402 -3.315 1.00 84.69 90 LYS A CA 1
ATOM 706 C C . LYS A 1 90 ? -6.484 -10.976 -2.907 1.00 84.69 90 LYS A C 1
ATOM 708 O O . LYS A 1 90 ? -6.439 -11.669 -1.890 1.00 84.69 90 LYS A O 1
ATOM 713 N N . ASP A 1 91 ? -5.458 -10.736 -3.722 1.00 73.88 91 ASP A N 1
ATOM 714 C CA . ASP A 1 91 ? -4.062 -11.126 -3.479 1.00 73.88 91 ASP A CA 1
ATOM 715 C C . ASP A 1 91 ? -3.456 -10.414 -2.254 1.00 73.88 91 ASP A C 1
ATOM 717 O O . ASP A 1 91 ? -2.740 -11.095 -1.479 1.00 73.88 91 ASP A O 1
#

Solvent-accessible surface area (backbone atoms only — not comparable to full-atom values): 5989 Å² total; per-residue (Å²): 144,81,83,93,83,84,65,71,70,60,51,54,52,52,55,51,49,55,50,52,52,52,54,51,53,54,53,49,52,55,52,56,56,62,67,70,70,77,76,76,78,83,73,50,72,58,57,50,52,50,52,48,55,53,47,51,64,68,72,50,88,67,58,64,92,77,47,39,91,91,76,50,86,86,83,85,88,79,79,95,67,55,70,73,54,54,49,68,70,73,110

Foldseek 3Di:
DDDDDPDPVVVCVVVVVVVVVVVVVVVVVVVVVVVVPPPDDDDDPLLVVLVVVVVCVVPDDDDCVQPPPPPDDDDDDDDPDDPVSVVSNVD